Protein AF-A0A7T6Z9D7-F1 (afdb_monomer_lite)

Structure (mmCIF, N/CA/C/O backbone):
data_AF-A0A7T6Z9D7-F1
#
_entry.id   AF-A0A7T6Z9D7-F1
#
loop_
_atom_site.group_PDB
_atom_site.id
_atom_site.type_symbol
_atom_site.label_atom_id
_atom_site.label_alt_id
_atom_site.label_comp_id
_atom_site.label_asym_id
_atom_site.label_entity_id
_atom_site.label_seq_id
_atom_site.pdbx_PDB_ins_code
_atom_site.Cartn_x
_atom_site.Cartn_y
_atom_site.Cartn_z
_atom_site.occupancy
_atom_site.B_iso_or_equiv
_atom_site.auth_seq_id
_atom_site.auth_comp_id
_atom_site.auth_asym_id
_atom_site.auth_atom_id
_atom_site.pdbx_PDB_model_num
ATOM 1 N N . MET A 1 1 ? 7.606 -0.044 -2.842 1.00 90.81 1 MET A N 1
ATOM 2 C CA . MET A 1 1 ? 6.730 0.720 -1.929 1.00 90.81 1 MET A CA 1
ATOM 3 C C . MET A 1 1 ? 6.650 -0.050 -0.628 1.00 90.81 1 MET A C 1
ATOM 5 O O . MET A 1 1 ? 6.372 -1.237 -0.679 1.00 90.81 1 MET A O 1
ATOM 9 N N . GLN A 1 2 ? 6.940 0.584 0.501 1.00 95.88 2 GLN A N 1
ATOM 10 C CA . GLN A 1 2 ? 6.637 0.044 1.827 1.00 95.88 2 GLN A CA 1
ATOM 11 C C . GLN A 1 2 ? 5.467 0.836 2.396 1.00 95.88 2 GLN A C 1
ATOM 13 O O . GLN A 1 2 ? 5.398 2.048 2.166 1.00 95.88 2 GLN A O 1
ATOM 18 N N . TYR A 1 3 ? 4.563 0.167 3.099 1.00 96.38 3 TYR A N 1
ATOM 19 C CA . TYR A 1 3 ? 3.421 0.806 3.733 1.00 96.38 3 TYR A CA 1
ATOM 20 C C . TYR A 1 3 ? 3.207 0.264 5.143 1.00 96.38 3 TYR A C 1
ATOM 22 O O . TYR A 1 3 ? 3.425 -0.919 5.400 1.00 96.38 3 TYR A O 1
ATOM 30 N N . VAL A 1 4 ? 2.766 1.149 6.030 1.0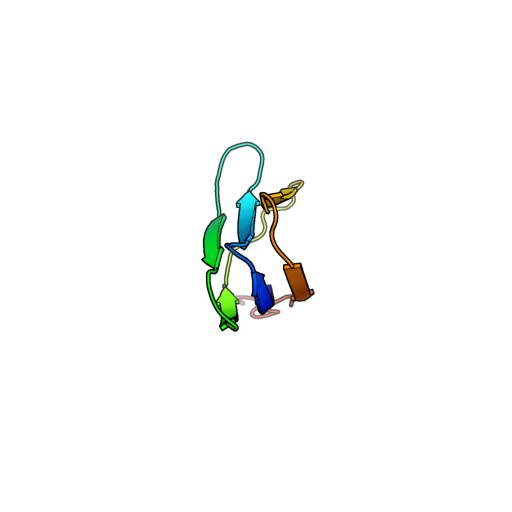0 96.94 4 VAL A N 1
ATOM 31 C CA . VAL A 1 4 ? 2.254 0.829 7.364 1.00 96.94 4 VAL A CA 1
ATOM 32 C C . VAL A 1 4 ? 0.910 1.529 7.487 1.00 96.94 4 VAL A C 1
ATOM 34 O O . VAL A 1 4 ? 0.806 2.732 7.240 1.00 96.94 4 VAL A O 1
ATOM 37 N N . VAL A 1 5 ? -0.128 0.769 7.805 1.00 95.06 5 VAL A N 1
ATOM 38 C CA . VAL A 1 5 ? -1.508 1.231 7.912 1.00 95.06 5 VAL A CA 1
ATOM 39 C C . VAL A 1 5 ? -2.013 0.878 9.301 1.00 95.06 5 VAL A C 1
ATOM 41 O O . VAL A 1 5 ? -1.941 -0.274 9.714 1.00 95.06 5 VAL A O 1
ATOM 44 N N . SER A 1 6 ? -2.533 1.874 10.004 1.00 95.00 6 SER A N 1
ATOM 45 C CA . SER A 1 6 ? -3.303 1.726 11.231 1.00 95.00 6 SER A CA 1
ATOM 46 C C . SER A 1 6 ? -4.755 2.083 10.924 1.00 95.00 6 SER A C 1
ATOM 48 O O . SER A 1 6 ? -5.011 3.170 10.401 1.00 95.00 6 SER A O 1
ATOM 50 N N . VAL A 1 7 ? -5.693 1.181 11.213 1.00 92.94 7 VAL A N 1
ATOM 51 C CA . VAL A 1 7 ? -7.138 1.417 11.065 1.00 92.94 7 VAL A CA 1
ATOM 52 C C . VAL A 1 7 ? -7.788 1.208 12.423 1.00 92.94 7 VAL A C 1
ATOM 54 O O . VAL A 1 7 ? -7.798 0.102 12.954 1.00 92.94 7 VAL A O 1
ATOM 57 N N . GLU A 1 8 ? -8.332 2.283 12.981 1.00 90.81 8 GLU A N 1
ATOM 58 C CA . GLU A 1 8 ? -9.038 2.274 14.265 1.00 90.81 8 GLU A CA 1
ATOM 59 C C . GLU A 1 8 ? -10.552 2.122 14.076 1.00 90.81 8 GLU A C 1
ATOM 61 O O . GLU A 1 8 ? -11.225 1.504 14.897 1.00 90.81 8 GLU A O 1
ATOM 66 N N . GLU A 1 9 ? -11.095 2.677 12.988 1.00 89.19 9 GLU A N 1
ATOM 67 C CA . GLU A 1 9 ? -12.523 2.625 12.662 1.00 89.19 9 GLU A CA 1
ATOM 68 C C . GLU A 1 9 ? -12.716 2.367 11.158 1.00 89.19 9 GLU A C 1
ATOM 70 O O . GLU A 1 9 ? -12.048 2.982 10.322 1.00 89.19 9 GLU A O 1
ATOM 75 N N . GLU A 1 10 ? -13.679 1.504 10.819 1.00 92.69 10 GLU A N 1
ATOM 76 C CA . GLU A 1 10 ? -14.128 1.199 9.451 1.00 92.69 10 GLU A CA 1
ATOM 77 C C . GLU A 1 10 ? -13.037 0.617 8.527 1.00 92.69 10 GLU A C 1
ATOM 79 O O . GLU A 1 10 ? -12.613 -0.524 8.699 1.00 92.69 10 GLU A O 1
ATOM 84 N N . SER A 1 11 ? -12.647 1.347 7.475 1.00 93.88 11 SER A N 1
ATOM 85 C CA . SER A 1 11 ? -11.704 0.868 6.461 1.00 93.88 11 SER A CA 1
ATOM 86 C C . SER A 1 11 ? -10.990 2.001 5.730 1.00 93.88 11 SER A C 1
ATOM 88 O O . SER A 1 11 ? -11.547 3.082 5.519 1.00 93.88 11 SER A O 1
ATOM 90 N N . LEU A 1 12 ? -9.767 1.726 5.283 1.00 94.88 12 LEU A N 1
ATOM 91 C CA . LEU A 1 12 ? -8.978 2.604 4.430 1.00 94.88 12 LEU A CA 1
ATOM 92 C C . LEU A 1 12 ? -8.603 1.871 3.143 1.00 94.88 12 LEU A C 1
ATOM 94 O O . LEU A 1 12 ? -7.887 0.876 3.179 1.00 94.88 12 LEU A O 1
ATOM 98 N N . GLN A 1 13 ? -9.026 2.393 1.996 1.00 96.00 13 GLN A N 1
ATOM 99 C CA . GLN A 1 13 ? -8.565 1.912 0.698 1.00 96.00 13 GLN A CA 1
ATOM 100 C C . GLN A 1 13 ? -7.405 2.770 0.189 1.00 96.00 13 GLN A C 1
ATOM 102 O O . GLN A 1 13 ? -7.504 4.000 0.135 1.00 96.00 13 GLN A O 1
ATOM 107 N N . VAL A 1 14 ? -6.322 2.118 -0.228 1.00 96.00 14 VAL A N 1
ATOM 108 C CA . VAL A 1 14 ? -5.134 2.751 -0.808 1.00 96.00 14 VAL A CA 1
ATOM 109 C C . VAL A 1 14 ? -4.986 2.302 -2.252 1.00 96.00 14 VAL A C 1
ATOM 111 O O . VAL A 1 14 ? -4.880 1.113 -2.545 1.00 96.00 14 VAL A O 1
ATOM 114 N N . ILE A 1 15 ? -4.937 3.273 -3.162 1.00 97.06 15 ILE A N 1
ATOM 115 C CA . ILE A 1 15 ? -4.821 3.033 -4.598 1.00 97.06 15 ILE A CA 1
ATOM 116 C C . ILE A 1 15 ? -3.573 3.732 -5.127 1.00 97.06 15 ILE A C 1
ATOM 118 O O . ILE A 1 15 ? -3.455 4.952 -5.020 1.00 97.06 15 ILE A O 1
ATOM 122 N N . LEU A 1 16 ? -2.678 2.977 -5.760 1.00 95.75 16 LEU A N 1
ATOM 123 C CA . LEU A 1 16 ? -1.588 3.502 -6.579 1.00 95.75 16 LEU A CA 1
ATOM 124 C C . LEU A 1 16 ? -1.896 3.228 -8.045 1.00 95.75 16 LEU A C 1
ATOM 126 O O . LEU A 1 16 ? -2.079 2.077 -8.445 1.00 95.75 16 LEU A O 1
ATOM 130 N N . LYS A 1 17 ? -1.897 4.273 -8.865 1.00 94.94 17 LYS A N 1
ATOM 131 C CA . LYS A 1 17 ? -2.152 4.154 -10.303 1.00 94.94 17 LYS A CA 1
ATOM 132 C C . LYS A 1 17 ? -1.369 5.179 -11.115 1.00 94.94 17 LYS A C 1
ATOM 134 O O . LYS A 1 17 ? -0.910 6.182 -10.576 1.00 94.94 17 LYS A O 1
ATOM 139 N N . ASP A 1 18 ? -1.252 4.955 -12.416 1.00 93.50 18 ASP A N 1
ATOM 140 C CA . ASP A 1 18 ? -1.013 6.019 -13.392 1.00 93.50 18 ASP A CA 1
ATOM 141 C C . ASP A 1 18 ? -2.306 6.301 -14.188 1.00 93.50 18 ASP A C 1
ATOM 143 O O . ASP A 1 18 ? -3.410 5.969 -13.747 1.00 93.50 18 ASP A O 1
ATOM 147 N N . ARG A 1 19 ? -2.198 6.970 -15.343 1.00 88.94 19 ARG A N 1
ATOM 148 C CA . ARG A 1 19 ? -3.360 7.262 -16.200 1.00 88.94 19 ARG A CA 1
ATOM 149 C C . ARG A 1 19 ? -4.047 6.009 -16.754 1.00 88.94 19 ARG A C 1
ATOM 151 O O . ARG A 1 19 ? -5.242 6.070 -17.018 1.00 88.94 19 ARG A O 1
ATOM 158 N N . ASN A 1 20 ? -3.308 4.919 -16.942 1.00 88.75 20 ASN A N 1
ATOM 159 C CA . ASN A 1 20 ? -3.740 3.745 -17.697 1.00 88.75 20 ASN A CA 1
ATOM 160 C C . ASN A 1 20 ? -3.763 2.463 -16.850 1.00 88.75 20 ASN A C 1
ATOM 162 O O . ASN A 1 20 ? -4.448 1.514 -17.220 1.00 88.75 20 ASN A O 1
ATOM 166 N N . THR A 1 21 ? -3.030 2.427 -15.735 1.00 92.38 21 THR A N 1
ATOM 167 C CA . THR A 1 21 ? -2.774 1.208 -14.965 1.00 92.38 21 THR A CA 1
ATOM 168 C C . THR A 1 21 ? -2.965 1.448 -13.474 1.00 92.38 21 THR A C 1
ATOM 170 O O . THR A 1 21 ? -2.422 2.397 -12.912 1.00 92.38 21 THR A O 1
ATOM 173 N N . ILE A 1 22 ? -3.696 0.547 -12.816 1.00 95.25 22 ILE A N 1
ATOM 174 C CA . ILE A 1 22 ? -3.738 0.439 -11.354 1.00 95.25 22 ILE A CA 1
ATOM 175 C C . ILE A 1 22 ? -2.663 -0.565 -10.944 1.00 95.25 22 ILE A C 1
ATOM 177 O O . ILE A 1 22 ? -2.707 -1.719 -11.359 1.00 95.25 22 ILE A O 1
ATOM 181 N N . PHE A 1 23 ? -1.690 -0.115 -10.158 1.00 94.50 23 PHE A N 1
ATOM 182 C CA . PHE A 1 23 ? -0.596 -0.952 -9.668 1.00 94.50 23 PHE A CA 1
ATOM 183 C C . PHE A 1 23 ? -0.940 -1.579 -8.319 1.00 94.50 23 PHE A C 1
ATOM 185 O O . PHE A 1 23 ? -0.647 -2.743 -8.095 1.00 94.50 23 PHE A O 1
ATOM 192 N N . PHE A 1 24 ? -1.572 -0.811 -7.435 1.00 95.81 24 PHE A N 1
ATOM 193 C CA . PHE A 1 24 ? -1.944 -1.240 -6.091 1.00 95.81 24 PHE A CA 1
ATOM 194 C C . PHE A 1 24 ? -3.367 -0.776 -5.803 1.00 95.81 24 PHE A C 1
ATOM 196 O O . PHE A 1 24 ? -3.704 0.367 -6.118 1.00 95.81 24 PHE A O 1
ATOM 203 N N . ASN A 1 25 ? -4.196 -1.644 -5.236 1.00 97.19 25 ASN A N 1
ATOM 204 C CA . ASN A 1 25 ? -5.554 -1.319 -4.824 1.00 97.19 25 ASN A CA 1
ATOM 205 C C . ASN A 1 25 ? -5.965 -2.277 -3.711 1.00 97.19 25 ASN A C 1
ATOM 207 O O . ASN A 1 25 ? -6.504 -3.344 -3.988 1.00 97.19 25 ASN A O 1
ATOM 211 N N . GLU A 1 26 ? -5.679 -1.885 -2.478 1.00 96.88 26 GLU A N 1
ATOM 212 C CA . GLU A 1 2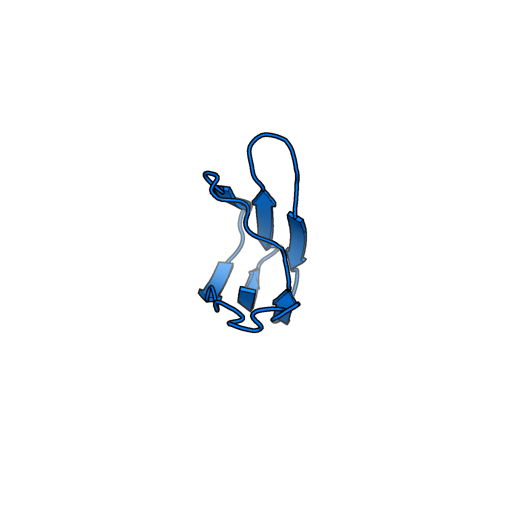6 ? -5.972 -2.691 -1.298 1.00 96.88 26 GLU A CA 1
ATOM 213 C C . GLU A 1 26 ? -6.882 -1.923 -0.351 1.00 96.88 26 GLU A C 1
ATOM 215 O O . GLU A 1 26 ? -6.777 -0.698 -0.224 1.00 96.88 26 GLU A O 1
ATOM 220 N N . THR A 1 27 ? -7.763 -2.661 0.317 1.00 95.88 27 THR A N 1
ATOM 221 C CA . T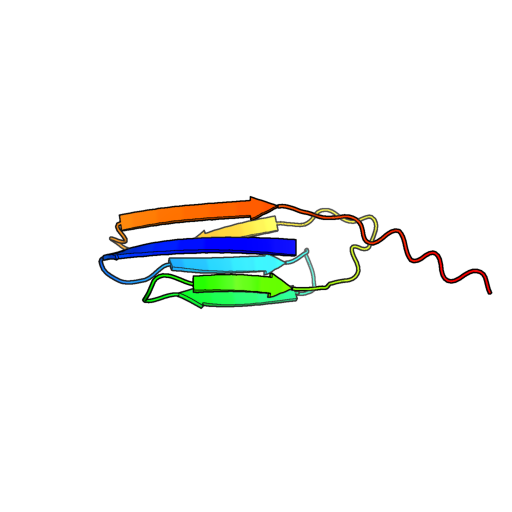HR A 1 27 ? -8.631 -2.144 1.374 1.00 95.88 27 THR A CA 1
ATOM 222 C C . THR A 1 27 ? -8.202 -2.761 2.692 1.00 95.88 27 THR A C 1
ATOM 224 O O . THR A 1 27 ? -8.257 -3.975 2.858 1.00 95.88 27 THR A O 1
ATOM 227 N N . PHE A 1 28 ? -7.814 -1.912 3.634 1.00 94.88 28 PHE A N 1
ATOM 228 C CA . PHE A 1 28 ? -7.406 -2.302 4.974 1.00 94.88 28 PHE A CA 1
ATOM 229 C C . PHE A 1 28 ? -8.559 -2.076 5.946 1.00 94.88 28 PHE A C 1
ATOM 231 O O . PHE A 1 28 ? -9.153 -0.997 5.963 1.00 94.88 28 PHE A O 1
ATOM 238 N N . THR A 1 29 ? -8.861 -3.083 6.758 1.00 95.00 29 THR A N 1
ATOM 239 C CA . THR A 1 29 ? -9.846 -3.019 7.856 1.00 95.00 29 THR A CA 1
ATOM 240 C C . THR A 1 29 ? -9.193 -3.181 9.227 1.00 95.00 29 THR A C 1
ATOM 242 O O . THR A 1 29 ? -9.871 -3.122 10.243 1.00 95.00 29 THR A O 1
ATOM 245 N N . GLU A 1 30 ? -7.882 -3.412 9.256 1.00 93.75 30 GLU A N 1
ATOM 246 C CA . GLU A 1 30 ? -7.086 -3.619 10.460 1.00 93.75 30 GLU A CA 1
ATOM 247 C C . GLU A 1 30 ? -5.641 -3.167 10.230 1.00 93.75 30 GLU A C 1
ATOM 249 O O . GLU A 1 30 ? -5.224 -2.880 9.099 1.00 93.75 30 GLU A O 1
ATOM 254 N N . ASN A 1 31 ? -4.870 -3.107 11.313 1.00 95.88 31 ASN A N 1
ATOM 255 C CA . ASN A 1 31 ? -3.477 -2.688 11.273 1.00 95.88 31 ASN A CA 1
ATOM 256 C C . ASN A 1 31 ? -2.656 -3.646 10.412 1.00 95.88 31 ASN A C 1
ATOM 258 O O . ASN A 1 31 ? -2.597 -4.842 10.683 1.00 95.88 31 ASN A O 1
ATOM 262 N N . THR A 1 32 ? -2.015 -3.112 9.379 1.00 96.56 32 THR A N 1
ATOM 263 C CA . THR A 1 32 ? -1.293 -3.907 8.388 1.00 96.56 32 THR A CA 1
ATOM 264 C C . THR A 1 32 ? -0.014 -3.202 7.974 1.00 96.56 32 THR A C 1
ATOM 266 O O . THR A 1 32 ? 0.003 -1.996 7.731 1.00 96.56 32 THR A O 1
ATOM 269 N N . GLU A 1 33 ? 1.058 -3.964 7.814 1.00 97.19 33 GLU A N 1
ATOM 270 C CA . GLU A 1 33 ? 2.289 -3.502 7.186 1.00 97.19 33 GLU A CA 1
ATOM 271 C C . GLU A 1 33 ? 2.659 -4.407 6.018 1.00 97.19 33 GLU A C 1
ATOM 273 O O . GLU A 1 33 ? 2.335 -5.595 5.993 1.00 97.19 33 GLU A O 1
ATOM 278 N N . GLY A 1 34 ? 3.333 -3.845 5.021 1.00 95.50 34 GLY A N 1
ATOM 279 C CA . GLY A 1 34 ? 3.707 -4.631 3.863 1.00 95.50 34 GLY A CA 1
ATOM 280 C C . GLY A 1 34 ? 4.586 -3.907 2.868 1.00 95.50 34 GLY A C 1
ATOM 281 O O . GLY A 1 34 ? 4.932 -2.727 2.988 1.00 95.50 34 GLY A O 1
ATOM 282 N N . THR A 1 35 ? 4.967 -4.664 1.844 1.00 95.50 35 THR A N 1
ATOM 283 C CA . THR A 1 35 ? 5.756 -4.154 0.730 1.00 95.50 35 THR A CA 1
ATOM 284 C C . THR A 1 35 ? 5.113 -4.541 -0.590 1.00 95.50 35 THR A C 1
ATOM 286 O O . THR A 1 35 ? 4.540 -5.616 -0.738 1.00 95.50 35 THR A O 1
ATOM 289 N N . PHE A 1 36 ? 5.193 -3.634 -1.554 1.00 93.69 36 PHE A N 1
ATOM 290 C CA . PHE A 1 36 ? 4.697 -3.824 -2.905 1.00 93.69 36 PHE A CA 1
ATOM 291 C C . PHE A 1 36 ? 5.727 -3.303 -3.906 1.00 93.69 36 PHE A C 1
ATOM 293 O O . PHE A 1 36 ? 6.205 -2.165 -3.796 1.00 93.69 36 PHE A O 1
ATOM 300 N N . THR A 1 37 ? 6.073 -4.128 -4.888 1.00 92.44 37 THR A N 1
ATOM 301 C CA . THR A 1 3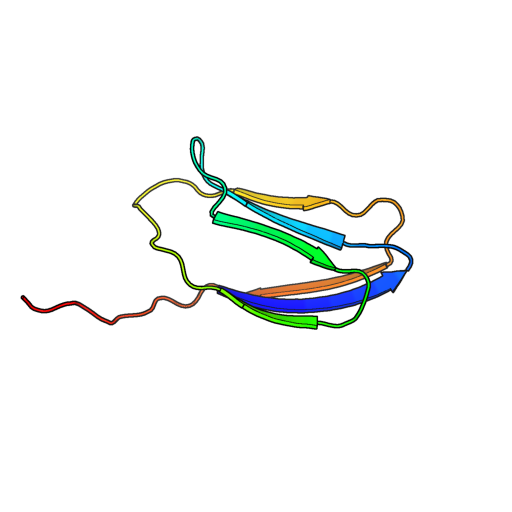7 ? 7.056 -3.801 -5.924 1.00 92.44 37 THR A CA 1
ATOM 302 C C . THR A 1 37 ? 6.338 -3.536 -7.236 1.00 92.44 37 THR A C 1
ATOM 304 O O . THR A 1 37 ? 5.549 -4.353 -7.694 1.00 92.44 37 THR A O 1
ATOM 307 N N . PHE A 1 38 ? 6.645 -2.401 -7.859 1.00 88.62 38 PHE A N 1
ATOM 308 C CA . PHE A 1 38 ? 6.164 -2.063 -9.191 1.00 88.62 38 PHE A CA 1
ATOM 309 C C . PHE A 1 38 ? 7.255 -1.341 -9.971 1.00 88.62 38 PHE A C 1
ATOM 311 O O . PHE A 1 38 ? 8.119 -0.674 -9.394 1.00 88.62 38 PHE A O 1
ATOM 318 N N . THR A 1 39 ? 7.194 -1.449 -11.294 1.00 87.31 39 THR A N 1
ATOM 319 C CA . THR A 1 39 ? 8.057 -0.681 -12.186 1.00 87.31 39 THR A CA 1
ATOM 320 C C . THR A 1 39 ? 7.436 0.687 -12.415 1.00 87.31 39 THR A C 1
ATOM 322 O O . THR A 1 39 ? 6.430 0.821 -13.109 1.00 87.31 39 THR A O 1
ATOM 325 N N . SER A 1 40 ? 8.055 1.721 -11.851 1.00 79.19 40 SER A N 1
ATOM 326 C CA . SER A 1 40 ? 7.708 3.099 -12.181 1.00 79.19 40 SER A CA 1
ATOM 327 C C . SER A 1 40 ? 8.244 3.418 -13.576 1.00 79.19 40 SER A C 1
ATOM 329 O O . SER A 1 40 ? 9.442 3.638 -13.747 1.00 79.19 40 SER A O 1
ATOM 331 N N . ALA A 1 41 ? 7.372 3.488 -14.583 1.00 77.38 41 ALA A N 1
ATOM 332 C CA . ALA A 1 41 ? 7.718 4.195 -15.816 1.00 77.38 41 ALA A CA 1
ATOM 333 C C . ALA A 1 41 ? 7.976 5.680 -15.485 1.00 77.38 41 ALA A C 1
ATOM 335 O O . ALA A 1 41 ? 7.494 6.169 -14.462 1.00 77.38 41 ALA A O 1
ATOM 336 N N . ASN A 1 42 ? 8.711 6.421 -16.325 1.00 79.81 42 ASN A N 1
ATOM 337 C CA . ASN A 1 42 ? 8.921 7.867 -16.146 1.00 79.81 42 ASN A CA 1
ATOM 338 C C . ASN A 1 42 ? 7.616 8.645 -16.431 1.00 79.81 42 ASN A C 1
ATOM 340 O O . ASN A 1 42 ? 7.459 9.310 -17.453 1.00 79.81 42 ASN A O 1
ATOM 344 N N . ARG A 1 43 ? 6.620 8.441 -15.569 1.00 84.38 43 ARG A N 1
ATOM 345 C CA . ARG A 1 43 ? 5.232 8.878 -15.688 1.00 84.38 43 ARG A CA 1
ATOM 346 C C . ARG A 1 43 ? 4.750 9.385 -14.338 1.00 84.38 43 ARG A C 1
ATOM 348 O O . ARG A 1 43 ? 5.244 8.999 -13.279 1.00 84.38 43 ARG A O 1
ATOM 355 N N . ARG A 1 44 ? 3.739 10.250 -14.381 1.00 90.25 44 ARG A N 1
ATOM 356 C CA . ARG A 1 44 ? 3.074 10.743 -13.178 1.00 90.25 44 ARG A CA 1
ATOM 357 C C . ARG A 1 44 ? 2.190 9.644 -12.592 1.00 90.25 44 ARG A C 1
ATOM 359 O O . ARG A 1 44 ? 1.289 9.161 -13.273 1.00 90.25 44 ARG A O 1
ATOM 366 N N . HIS A 1 45 ? 2.435 9.319 -11.330 1.00 91.88 45 HIS A N 1
ATOM 367 C CA . HIS A 1 45 ? 1.616 8.403 -10.546 1.00 91.88 45 HIS A CA 1
ATOM 368 C C . HIS A 1 45 ? 0.679 9.198 -9.628 1.00 91.88 45 HIS A C 1
ATOM 370 O O . HIS A 1 45 ? 0.976 10.332 -9.243 1.00 91.88 45 HIS A O 1
ATOM 376 N N . GLU A 1 46 ? -0.460 8.604 -9.300 1.00 94.62 46 GLU A N 1
ATOM 377 C CA . GLU A 1 46 ? -1.435 9.096 -8.335 1.00 94.62 46 GLU A CA 1
ATOM 378 C C . GLU A 1 46 ? -1.539 8.080 -7.199 1.00 94.62 46 GLU A C 1
ATOM 380 O O . GLU A 1 46 ? -1.742 6.887 -7.439 1.00 94.62 46 GLU A O 1
ATOM 385 N N . LEU A 1 47 ? -1.416 8.576 -5.971 1.00 94.94 47 LEU A N 1
ATOM 386 C CA . LEU A 1 47 ? -1.707 7.833 -4.757 1.00 94.94 47 LEU A CA 1
ATOM 387 C C . LEU A 1 47 ? -3.008 8.387 -4.180 1.00 94.94 47 LEU A C 1
ATOM 389 O O . LEU A 1 47 ? -3.104 9.585 -3.906 1.00 94.94 47 LEU A O 1
ATOM 393 N N . ARG A 1 48 ? -4.019 7.533 -4.051 1.00 95.44 48 ARG A N 1
ATOM 394 C CA . ARG A 1 48 ? -5.354 7.908 -3.590 1.00 95.44 48 ARG A CA 1
ATOM 395 C C . ARG A 1 48 ? -5.708 7.127 -2.337 1.00 95.44 48 ARG A C 1
ATOM 397 O O . ARG A 1 48 ? -5.567 5.910 -2.304 1.00 95.44 48 ARG A O 1
ATOM 404 N N . PHE A 1 49 ? -6.228 7.849 -1.355 1.00 93.81 49 PHE A N 1
ATOM 405 C CA . PHE A 1 49 ? -6.729 7.311 -0.100 1.00 93.81 49 PHE A CA 1
ATOM 406 C C . PHE A 1 49 ? -8.239 7.517 -0.060 1.00 93.81 49 PHE A C 1
ATOM 408 O O . PHE A 1 49 ? -8.715 8.637 -0.263 1.00 93.81 49 PHE A O 1
ATOM 415 N N . ILE A 1 50 ? -8.996 6.445 0.151 1.00 94.44 50 ILE A N 1
ATOM 416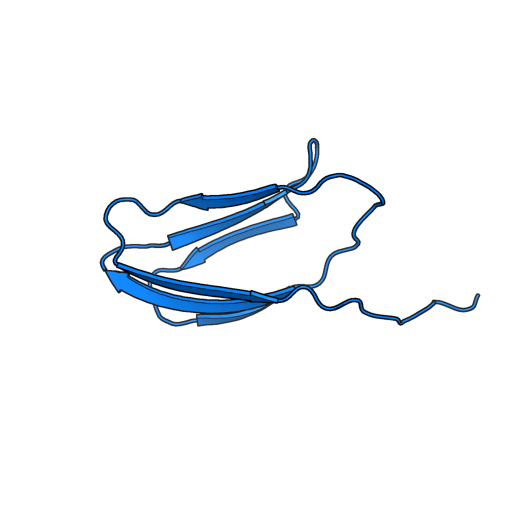 C CA . ILE A 1 50 ? -10.452 6.494 0.275 1.00 94.44 50 ILE A CA 1
ATOM 417 C C . ILE A 1 50 ? -10.808 5.912 1.635 1.00 94.44 50 ILE A C 1
ATOM 419 O O . ILE A 1 50 ? -10.715 4.709 1.851 1.00 94.44 50 ILE A O 1
ATOM 423 N N . GLY A 1 51 ? -11.214 6.793 2.543 1.00 90.38 51 GLY A N 1
ATOM 424 C CA . GLY A 1 51 ? -11.625 6.443 3.892 1.00 90.38 51 GLY A CA 1
ATOM 425 C C . GLY A 1 51 ? -12.967 7.087 4.207 1.00 90.38 51 GLY A C 1
ATOM 426 O O . GLY A 1 51 ? -13.047 8.301 4.401 1.00 90.38 51 GLY A O 1
ATOM 427 N N . LYS A 1 52 ? -14.056 6.312 4.189 1.00 83.56 52 LYS A N 1
ATOM 428 C CA . LYS A 1 52 ? -15.377 6.825 4.580 1.00 83.56 52 LYS A CA 1
ATOM 429 C C . LYS A 1 52 ? -15.553 6.589 6.074 1.00 83.56 52 LYS A C 1
ATOM 431 O O . LYS A 1 52 ? -15.785 5.459 6.472 1.00 83.56 52 LYS A O 1
ATOM 436 N N . LYS A 1 53 ? -15.491 7.669 6.863 1.00 85.00 53 LYS A N 1
ATOM 437 C CA . LYS A 1 53 ? -15.604 7.642 8.338 1.00 85.00 53 LYS A CA 1
ATOM 438 C C . LYS A 1 53 ? -14.515 6.822 9.043 1.00 85.00 53 LYS A C 1
ATOM 440 O O . LYS A 1 53 ? -14.717 6.375 10.160 1.00 85.00 53 LYS A O 1
ATOM 445 N N . SER A 1 54 ? -13.372 6.639 8.403 1.00 86.88 54 SER A N 1
ATOM 446 C CA . SER A 1 54 ? -12.265 5.886 8.978 1.00 86.88 54 SER A CA 1
ATOM 447 C C . SER A 1 54 ? -11.368 6.757 9.852 1.00 86.88 54 SER A C 1
ATOM 449 O O . SER A 1 54 ? -11.118 7.924 9.532 1.00 86.88 54 SER A O 1
ATOM 451 N N . ARG A 1 55 ? -10.848 6.159 10.924 1.00 90.06 55 ARG A N 1
ATOM 452 C CA . ARG A 1 55 ? -9.808 6.717 11.798 1.00 90.06 55 ARG A CA 1
ATOM 453 C C . ARG A 1 55 ? -8.555 5.859 11.746 1.00 90.06 55 ARG A C 1
ATOM 455 O O . ARG A 1 55 ? -8.642 4.661 11.488 1.00 90.06 55 ARG A O 1
ATOM 462 N N . GLY A 1 56 ? -7.410 6.489 11.982 1.00 88.69 56 GLY A N 1
ATOM 463 C CA . GLY A 1 56 ? -6.105 5.842 11.983 1.00 88.69 56 GLY A CA 1
ATOM 464 C C . GLY A 1 56 ? -5.065 6.623 11.183 1.00 88.69 56 GLY A C 1
ATOM 465 O O . GLY A 1 56 ? -5.168 7.841 11.019 1.00 88.69 56 GLY A O 1
ATOM 466 N N . GLU A 1 57 ? -4.061 5.914 10.680 1.00 91.75 57 GLU A N 1
ATOM 467 C CA . GLU A 1 57 ? -2.870 6.488 10.055 1.00 91.75 57 GLU A CA 1
ATOM 468 C C . GLU A 1 57 ? -2.402 5.629 8.876 1.00 91.75 57 GLU A C 1
ATOM 470 O O . GLU A 1 57 ? -2.519 4.408 8.888 1.00 91.75 57 GLU A O 1
ATOM 475 N N . CYS A 1 58 ? -1.834 6.253 7.846 1.00 93.50 58 CYS A N 1
ATOM 476 C CA . CYS A 1 58 ? -1.154 5.530 6.781 1.00 93.50 58 CYS A CA 1
ATOM 477 C C . CYS A 1 58 ? 0.163 6.215 6.434 1.00 93.50 58 CYS A C 1
ATOM 479 O O . CYS A 1 58 ? 0.191 7.392 6.071 1.00 93.50 58 CYS A O 1
ATOM 481 N N . GLN A 1 59 ? 1.249 5.451 6.508 1.00 95.62 59 GLN A N 1
ATOM 482 C CA . GLN A 1 59 ? 2.581 5.874 6.108 1.00 95.62 59 GLN A CA 1
ATOM 483 C C . GLN A 1 59 ? 3.019 5.084 4.882 1.00 95.62 59 GLN A C 1
ATOM 485 O O . GLN A 1 59 ? 2.942 3.856 4.857 1.00 95.62 59 GLN A O 1
ATOM 490 N N . ILE A 1 60 ? 3.502 5.790 3.858 1.00 95.06 60 ILE A N 1
ATOM 491 C CA . ILE A 1 60 ? 3.975 5.181 2.613 1.00 95.06 60 ILE A CA 1
ATOM 492 C C . ILE A 1 60 ? 5.369 5.700 2.286 1.00 95.06 60 ILE A C 1
ATOM 494 O O . ILE A 1 60 ? 5.604 6.905 2.202 1.00 95.06 60 ILE A O 1
ATOM 498 N N . LYS A 1 61 ? 6.290 4.765 2.044 1.00 94.69 61 LYS A N 1
ATOM 499 C CA . LYS A 1 61 ? 7.668 5.039 1.641 1.00 94.69 61 LYS A CA 1
ATOM 500 C C . LYS A 1 61 ? 7.945 4.441 0.265 1.00 94.69 61 LYS A C 1
ATOM 502 O O . LYS A 1 61 ? 7.857 3.227 0.050 1.00 94.69 61 LYS A O 1
ATOM 507 N N . PHE A 1 62 ? 8.324 5.289 -0.685 1.00 90.50 62 PHE A N 1
ATOM 508 C CA . PHE A 1 62 ? 8.832 4.834 -1.977 1.00 90.50 62 PHE A CA 1
ATOM 509 C C . PHE A 1 62 ? 10.325 4.541 -1.852 1.00 90.50 62 PHE A C 1
ATOM 511 O O . PHE A 1 62 ? 11.119 5.419 -1.529 1.00 90.50 62 PHE A O 1
ATOM 518 N N . ILE A 1 63 ? 10.692 3.284 -2.093 1.00 90.88 63 ILE A N 1
ATOM 519 C CA . ILE A 1 63 ? 12.080 2.828 -2.119 1.00 90.88 63 ILE A CA 1
ATOM 520 C C . ILE A 1 63 ? 12.413 2.496 -3.562 1.00 90.88 63 ILE A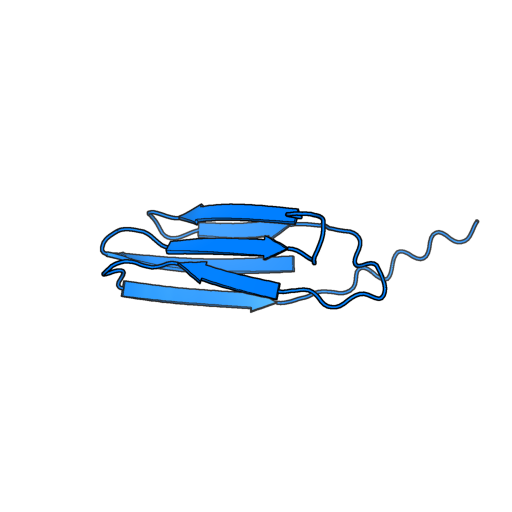 C 1
ATOM 522 O O . ILE A 1 63 ? 11.720 1.689 -4.187 1.00 90.88 63 ILE A O 1
ATOM 526 N N . LYS A 1 64 ? 13.456 3.142 -4.082 1.00 86.88 64 LYS A N 1
ATOM 527 C CA . LYS A 1 64 ? 14.033 2.795 -5.373 1.00 86.88 64 LYS A CA 1
ATOM 528 C C . LYS A 1 64 ? 14.800 1.491 -5.199 1.00 86.88 64 LYS A C 1
ATOM 530 O O . LYS A 1 64 ? 15.681 1.408 -4.350 1.00 86.88 64 LYS A O 1
ATOM 535 N N . ASN A 1 65 ? 14.439 0.478 -5.976 1.00 77.00 65 ASN A N 1
ATOM 536 C CA . ASN A 1 65 ? 15.224 -0.743 -6.030 1.00 77.00 65 ASN A CA 1
ATOM 537 C C . ASN A 1 65 ? 16.279 -0.545 -7.123 1.00 77.00 65 ASN A C 1
ATOM 539 O O . ASN A 1 65 ? 15.962 -0.620 -8.307 1.00 77.00 65 ASN A O 1
ATOM 543 N N . ASP A 1 66 ? 17.509 -0.216 -6.727 1.00 63.03 66 ASP A N 1
ATOM 544 C CA . ASP A 1 66 ? 18.643 0.035 -7.631 1.00 63.03 66 ASP A CA 1
ATOM 545 C C . ASP A 1 66 ? 19.232 -1.256 -8.221 1.00 63.03 66 ASP A C 1
ATOM 547 O O . ASP A 1 66 ? 20.394 -1.298 -8.617 1.00 63.03 66 ASP A O 1
ATOM 551 N N . SER A 1 67 ? 18.432 -2.321 -8.320 1.00 56.69 67 SER A N 1
ATOM 552 C CA . SER A 1 67 ? 18.757 -3.503 -9.114 1.00 56.69 67 SER A CA 1
ATOM 553 C C . SER A 1 67 ? 18.747 -3.116 -10.595 1.00 56.69 67 SER A C 1
ATOM 555 O O . SER A 1 67 ? 17.809 -3.391 -11.340 1.00 56.69 67 SER A O 1
ATOM 557 N N . VAL A 1 68 ? 19.798 -2.414 -11.010 1.00 48.62 68 VAL A N 1
ATOM 558 C CA . VAL A 1 68 ? 20.211 -2.274 -12.396 1.00 48.62 68 VAL A CA 1
ATOM 559 C C . VAL A 1 68 ? 20.431 -3.700 -12.882 1.00 48.62 68 VAL A C 1
ATOM 561 O O . VAL A 1 68 ? 21.385 -4.359 -12.473 1.00 48.62 68 VAL A O 1
ATOM 564 N N . MET A 1 69 ? 19.533 -4.202 -13.727 1.00 46.06 69 MET A N 1
ATOM 565 C CA . MET A 1 69 ? 19.918 -5.270 -14.639 1.00 46.06 69 MET A CA 1
ATOM 566 C C . MET A 1 69 ? 20.998 -4.675 -15.539 1.00 46.06 69 MET A C 1
ATOM 568 O O . MET A 1 69 ? 20.700 -3.985 -16.510 1.00 46.06 69 MET A O 1
ATOM 572 N N . ALA A 1 70 ? 22.252 -4.866 -15.140 1.00 42.25 70 ALA A N 1
ATOM 573 C CA . ALA A 1 70 ? 23.368 -4.839 -16.057 1.00 42.25 70 ALA A CA 1
ATOM 574 C C . ALA A 1 70 ? 23.189 -6.067 -16.956 1.00 42.25 70 ALA A C 1
ATOM 576 O O . ALA A 1 70 ? 23.411 -7.195 -16.519 1.00 42.25 70 ALA A O 1
ATOM 577 N N . ALA A 1 71 ? 22.696 -5.834 -18.166 1.00 37.25 71 ALA A N 1
ATOM 578 C CA . ALA A 1 71 ? 22.714 -6.773 -19.275 1.00 37.25 71 ALA A CA 1
ATOM 579 C C . ALA A 1 71 ? 23.114 -5.993 -20.526 1.00 37.25 71 ALA A C 1
ATOM 581 O O . ALA A 1 71 ? 22.558 -4.885 -20.714 1.00 37.25 71 ALA A O 1
#

Organism: NCBI:txid2743001

Radius of gyration: 13.81 Å; chains: 1; bounding box: 39×18×34 Å

Foldseek 3Di:
DKKWWAWPDDKKWKWKDFPPDTQDTDIDPHTDIDDGDDDDDPGDMDIDIDDDPIDTDMDDDDDDPPPPPPD

Secondary structure (DSSP, 8-state):
-EEEEEEEES-EEEEEE-SS-EEEEEEESS-EEEE------SS--EEEEE-SS-EEEEEEE----------

Sequence (71 aa):
MQYVVSVEEESLQVILKDRNTIFFNETFTENTEGTFTFTSANRRHELRFIGKKSRGECQIKFIKNDSVMAA

pLDDT: mean 88.45, std 13.1, range [37.25, 97.19]